Protein AF-A0A933CKF4-F1 (afdb_monomer_lite)

Radius of gyration: 19.25 Å; chains: 1; bounding box: 46×33×50 Å

pLDDT: mean 87.52, std 8.96, range [42.03, 97.38]

Foldseek 3Di:
DPCFLVCCVVVVDVDGDDDDPSVVVQVPDPVHDDPDDVQVVCCVVQVAGADDDDDADDPVVCVVPVCVLVVVVVVVVVVLVVCLVCVVVVLVVCCVVPNDDSVSVVVPDHSVNRCPPDDSDDDPRNQSNVQVVQVVCCVVVVDVDRDHVVNRDDDDD

Sequence (157 aa):
MRFSYESLLNDAVDAAEIFGLQGGLARKNPDLRLLYDTAFEWRELTGTWPMHHVLAAYRDVIEERPELPKRIIDAFQASGEYAKRNFETLMDLFLNQFGGSRKDLEARFTPEEIGRNYSWSLSPAERRTIQLVLDMSLEFGFIRRNCRIDELMFQDH

Structure (mmCIF, N/CA/C/O backbone):
data_AF-A0A933CKF4-F1
#
_entry.id   AF-A0A933CKF4-F1
#
loop_
_atom_site.group_PDB
_atom_site.id
_atom_site.type_symbol
_atom_site.label_atom_id
_atom_site.label_alt_id
_atom_site.label_comp_id
_atom_site.label_asym_id
_atom_site.label_entity_id
_atom_site.label_seq_id
_atom_site.pdbx_PDB_ins_code
_atom_site.Cartn_x
_atom_site.Cartn_y
_atom_site.Cartn_z
_atom_site.occupancy
_atom_site.B_iso_or_equiv
_atom_site.auth_seq_id
_atom_site.auth_comp_id
_atom_site.auth_asym_id
_atom_site.auth_atom_id
_atom_site.pdbx_PDB_model_num
ATOM 1 N N . MET A 1 1 ? 0.449 -14.071 -7.454 1.00 47.69 1 MET A N 1
ATOM 2 C CA . MET A 1 1 ? 0.149 -13.334 -8.699 1.00 47.69 1 MET A CA 1
ATOM 3 C C . MET A 1 1 ? 1.413 -13.250 -9.567 1.00 47.69 1 MET A C 1
ATOM 5 O O . MET A 1 1 ? 1.977 -12.181 -9.725 1.00 47.69 1 MET A O 1
ATOM 9 N N . ARG A 1 2 ? 1.922 -14.395 -10.056 1.00 53.56 2 ARG A N 1
ATOM 10 C CA . ARG A 1 2 ? 3.085 -14.458 -10.976 1.00 53.56 2 ARG A CA 1
ATOM 11 C C . ARG A 1 2 ? 2.681 -14.325 -12.452 1.00 53.56 2 ARG A C 1
ATOM 13 O O . ARG A 1 2 ? 3.507 -14.001 -13.290 1.00 53.56 2 ARG A O 1
ATOM 20 N N . PHE A 1 3 ? 1.390 -14.503 -12.727 1.00 61.53 3 PHE A N 1
ATOM 21 C CA . PHE A 1 3 ? 0.851 -14.640 -14.073 1.00 61.53 3 PHE A CA 1
ATOM 22 C C . PHE A 1 3 ? 1.007 -13.393 -14.950 1.00 61.53 3 PHE A C 1
ATOM 24 O O . PHE A 1 3 ? 1.352 -13.545 -16.107 1.00 61.53 3 PHE A O 1
ATOM 31 N N . SER A 1 4 ? 0.818 -12.168 -14.444 1.00 77.38 4 SER A N 1
ATOM 32 C CA . SER A 1 4 ? 0.761 -10.992 -15.330 1.00 77.38 4 SER A CA 1
ATOM 33 C C . SER A 1 4 ? 2.097 -10.638 -15.994 1.00 77.38 4 SER A C 1
ATOM 35 O O . SER A 1 4 ? 2.119 -10.340 -17.184 1.00 77.38 4 SER A O 1
ATOM 37 N N . TYR A 1 5 ? 3.215 -10.708 -15.263 1.00 82.50 5 TYR A N 1
ATOM 38 C CA . TYR A 1 5 ? 4.540 -10.423 -15.826 1.00 82.50 5 TYR A CA 1
ATOM 39 C C . TYR A 1 5 ? 5.009 -11.532 -16.778 1.00 82.50 5 TYR A C 1
ATOM 41 O O . TYR A 1 5 ? 5.464 -11.245 -17.878 1.00 82.50 5 TYR A O 1
ATOM 49 N N . GLU A 1 6 ? 4.840 -12.799 -16.393 1.00 84.69 6 GLU A N 1
ATOM 50 C CA . GLU A 1 6 ? 5.215 -13.941 -17.237 1.00 84.69 6 GLU A CA 1
ATOM 51 C C . GLU A 1 6 ? 4.347 -14.036 -18.500 1.00 84.69 6 GLU A C 1
ATOM 53 O O . GLU A 1 6 ? 4.862 -14.350 -19.568 1.00 84.69 6 GLU A O 1
ATOM 58 N N . SER A 1 7 ? 3.045 -13.740 -18.415 1.00 87.56 7 SER A N 1
ATOM 59 C CA . SER A 1 7 ? 2.167 -13.699 -19.591 1.00 87.56 7 SER A CA 1
ATOM 60 C C . SER A 1 7 ? 2.578 -12.613 -20.580 1.00 87.56 7 SER A C 1
ATOM 62 O O . SER A 1 7 ? 2.496 -12.848 -21.781 1.00 87.56 7 SER A O 1
ATOM 64 N N . LEU A 1 8 ? 3.045 -11.460 -20.092 1.00 90.12 8 LEU A N 1
ATOM 65 C CA . LEU A 1 8 ? 3.532 -10.385 -20.954 1.00 90.12 8 LEU A CA 1
ATOM 66 C C . LEU A 1 8 ? 4.837 -10.778 -21.666 1.00 90.12 8 LEU A C 1
ATOM 68 O O . LEU A 1 8 ? 4.982 -10.518 -22.849 1.00 90.12 8 LEU A O 1
ATOM 72 N N . LEU A 1 9 ? 5.765 -11.448 -20.972 1.00 89.06 9 LEU A N 1
ATOM 73 C CA . LEU A 1 9 ? 7.041 -11.886 -21.563 1.00 89.06 9 LEU A CA 1
ATOM 74 C C . LEU A 1 9 ? 6.912 -13.031 -22.574 1.00 89.06 9 LEU A C 1
ATOM 76 O O . LEU A 1 9 ? 7.816 -13.233 -23.376 1.00 89.06 9 LEU A O 1
ATOM 80 N N . ASN A 1 10 ? 5.828 -13.802 -22.505 1.00 90.50 10 ASN A N 1
ATOM 81 C CA . ASN A 1 10 ? 5.567 -14.917 -23.415 1.00 90.50 10 ASN A CA 1
ATOM 82 C C . ASN A 1 10 ? 4.570 -14.547 -24.525 1.00 90.50 10 ASN A C 1
ATOM 84 O O . ASN A 1 10 ? 3.966 -15.447 -25.108 1.00 90.50 10 ASN A O 1
ATOM 88 N N . ASP A 1 11 ? 4.339 -13.250 -24.758 1.00 91.06 11 ASP A N 1
ATOM 89 C CA . ASP A 1 11 ? 3.397 -12.728 -25.757 1.00 91.06 11 ASP A CA 1
ATOM 90 C C . ASP A 1 11 ? 1.968 -13.298 -25.627 1.00 91.06 11 ASP A C 1
ATOM 92 O O . ASP A 1 11 ? 1.209 -13.372 -26.593 1.00 91.06 11 ASP A O 1
ATOM 96 N N . ALA A 1 12 ? 1.570 -13.724 -24.422 1.00 94.19 12 ALA A N 1
ATOM 97 C CA . ALA A 1 12 ? 0.226 -14.245 -24.167 1.00 94.19 12 ALA A CA 1
ATOM 98 C C . ALA A 1 12 ? -0.811 -13.121 -24.001 1.00 94.19 12 ALA A C 1
ATOM 100 O O . ALA A 1 12 ? -2.013 -13.371 -24.094 1.00 94.19 12 ALA A O 1
ATOM 101 N N . VAL A 1 13 ? -0.346 -11.901 -23.715 1.00 93.81 13 VAL A N 1
ATOM 102 C CA . VAL A 1 13 ? -1.140 -10.672 -23.617 1.00 93.81 13 VAL A CA 1
ATOM 103 C C . VAL A 1 13 ? -0.336 -9.498 -24.176 1.00 93.81 13 VAL A C 1
ATOM 105 O O . VAL A 1 13 ? 0.878 -9.456 -24.008 1.00 93.81 13 VAL A O 1
ATOM 108 N N . ASP A 1 14 ? -1.013 -8.514 -24.768 1.00 93.56 14 ASP A N 1
ATOM 109 C CA . ASP A 1 14 ? -0.361 -7.315 -25.321 1.00 93.56 14 ASP A CA 1
ATOM 110 C C . ASP A 1 14 ? 0.008 -6.274 -24.247 1.00 93.56 14 ASP A C 1
ATOM 112 O O . ASP A 1 14 ? 0.878 -5.425 -24.440 1.00 93.56 14 ASP A O 1
ATOM 116 N N . ALA A 1 15 ? -0.694 -6.304 -23.112 1.00 93.44 15 ALA A N 1
ATOM 117 C CA . ALA A 1 15 ? -0.486 -5.404 -21.986 1.00 93.44 15 ALA A CA 1
ATOM 118 C C . ALA A 1 15 ? -0.957 -6.055 -20.682 1.00 93.44 15 ALA A C 1
ATOM 120 O O . ALA A 1 15 ? -1.902 -6.846 -20.666 1.00 93.44 15 ALA A O 1
ATOM 121 N N . ALA A 1 16 ? -0.318 -5.690 -19.571 1.00 92.50 16 ALA A N 1
ATOM 122 C CA . ALA A 1 16 ? -0.686 -6.176 -18.251 1.00 92.50 16 ALA A CA 1
ATOM 123 C C . ALA A 1 16 ? -0.486 -5.097 -17.183 1.00 92.50 16 ALA A C 1
ATOM 125 O O . ALA A 1 16 ? 0.485 -4.340 -17.222 1.00 92.50 16 ALA A O 1
ATOM 126 N N . GLU A 1 17 ? -1.374 -5.066 -16.189 1.00 90.69 17 GLU A N 1
ATOM 127 C CA . GLU A 1 17 ? -1.129 -4.322 -14.956 1.00 90.69 17 GLU A CA 1
ATOM 128 C C . GLU A 1 17 ? -0.163 -5.116 -14.064 1.00 90.69 17 GLU A C 1
ATOM 130 O O . GLU A 1 17 ? -0.360 -6.305 -13.784 1.00 90.69 17 GLU A O 1
ATOM 135 N N . ILE A 1 18 ? 0.913 -4.459 -13.626 1.00 88.94 18 ILE A N 1
ATOM 136 C CA . ILE A 1 18 ? 1.969 -5.087 -12.832 1.00 88.94 18 ILE A CA 1
ATOM 137 C C . ILE A 1 18 ? 2.321 -4.183 -11.653 1.00 88.94 18 ILE A C 1
ATOM 139 O O . ILE A 1 18 ? 2.772 -3.054 -11.826 1.00 88.94 18 ILE A O 1
ATOM 143 N N . PHE A 1 19 ? 2.175 -4.710 -10.440 1.00 86.06 19 PHE A N 1
ATOM 144 C CA . PHE A 1 19 ? 2.456 -3.995 -9.197 1.00 86.06 19 PHE A CA 1
ATOM 145 C C . PHE A 1 19 ? 3.433 -4.763 -8.294 1.00 86.06 19 PHE A C 1
ATOM 147 O O . PHE A 1 19 ? 3.834 -5.899 -8.568 1.00 86.06 19 PHE A O 1
ATOM 154 N N . GLY A 1 20 ? 3.870 -4.112 -7.214 1.00 80.50 20 GLY A N 1
ATOM 155 C CA . GLY A 1 20 ? 4.783 -4.687 -6.227 1.00 80.50 20 GLY A CA 1
ATOM 156 C C . GLY A 1 20 ? 6.170 -5.021 -6.789 1.00 80.50 20 GLY A C 1
ATOM 157 O O . GLY A 1 20 ? 6.732 -4.295 -7.616 1.00 80.50 20 GLY A O 1
ATOM 158 N N . LEU A 1 21 ? 6.745 -6.138 -6.327 1.00 77.00 21 LEU A N 1
ATOM 159 C CA . LEU A 1 21 ? 8.097 -6.552 -6.714 1.00 77.00 21 LEU A CA 1
ATOM 160 C C . LEU A 1 21 ? 8.221 -6.717 -8.236 1.00 77.00 21 LEU A C 1
ATOM 162 O O . LEU A 1 21 ? 9.181 -6.216 -8.820 1.00 77.00 21 LEU A O 1
ATOM 166 N N . GLN A 1 22 ? 7.228 -7.335 -8.877 1.00 80.50 22 GLN A N 1
ATOM 167 C CA . GLN A 1 22 ? 7.221 -7.565 -10.322 1.00 80.50 22 GLN A CA 1
ATOM 168 C C . GLN A 1 22 ? 7.160 -6.253 -11.115 1.00 80.50 22 GLN A C 1
ATOM 170 O O . GLN A 1 22 ? 7.867 -6.116 -12.105 1.00 80.50 22 GLN A O 1
ATOM 175 N N . GLY A 1 23 ? 6.417 -5.243 -10.641 1.00 84.50 23 GLY A N 1
ATOM 176 C CA . GLY A 1 23 ? 6.283 -3.960 -11.347 1.00 84.50 23 GLY A CA 1
ATOM 177 C C . GLY A 1 23 ? 7.623 -3.258 -11.569 1.00 84.50 23 GLY A C 1
ATOM 178 O O . GLY A 1 23 ? 7.927 -2.812 -12.669 1.00 84.50 23 GLY A O 1
ATOM 179 N N . GLY A 1 24 ? 8.487 -3.209 -10.555 1.00 79.94 24 GLY A N 1
ATOM 180 C CA . GLY A 1 24 ? 9.828 -2.636 -10.748 1.00 79.94 24 GLY A CA 1
ATOM 181 C C . GLY A 1 24 ? 10.874 -3.594 -11.326 1.00 79.94 24 GLY A C 1
ATOM 182 O O . GLY A 1 24 ? 11.940 -3.111 -11.685 1.00 79.94 24 GLY A O 1
ATOM 183 N N . LEU A 1 25 ? 10.598 -4.900 -11.463 1.00 79.62 25 LEU A N 1
ATOM 184 C CA . LEU A 1 25 ? 11.380 -5.743 -12.382 1.00 79.62 25 LEU A CA 1
ATOM 185 C C . LEU A 1 25 ? 11.020 -5.388 -13.829 1.00 79.62 25 LEU A C 1
ATOM 187 O O . LEU A 1 25 ? 11.911 -5.113 -14.626 1.00 79.62 25 LEU A O 1
ATOM 191 N N . ALA A 1 26 ? 9.723 -5.277 -14.130 1.00 85.56 26 ALA A N 1
ATOM 192 C CA . ALA A 1 26 ? 9.226 -4.885 -15.444 1.00 85.56 26 ALA A CA 1
ATOM 193 C C . ALA A 1 26 ? 9.760 -3.513 -15.890 1.00 85.56 26 ALA A C 1
ATOM 195 O O . ALA A 1 26 ? 10.187 -3.377 -17.028 1.00 85.56 26 ALA A O 1
ATOM 196 N N . ARG A 1 27 ? 9.848 -2.519 -14.990 1.00 84.69 27 ARG A N 1
ATOM 197 C CA . ARG A 1 27 ? 10.430 -1.193 -15.308 1.00 84.69 27 ARG A CA 1
ATOM 198 C C . ARG A 1 27 ? 11.902 -1.217 -15.723 1.00 84.69 27 ARG A C 1
ATOM 200 O O . ARG A 1 27 ? 12.361 -0.258 -16.332 1.00 84.69 27 ARG A O 1
ATOM 207 N N . LYS A 1 28 ? 12.653 -2.252 -15.340 1.00 84.19 28 LYS A N 1
ATOM 208 C CA . LYS A 1 28 ? 14.069 -2.408 -15.702 1.00 84.19 28 LYS A CA 1
ATOM 209 C C . LYS A 1 28 ? 14.261 -3.286 -16.942 1.00 84.19 28 LYS A C 1
ATOM 211 O O . LYS A 1 28 ? 15.388 -3.403 -17.413 1.00 84.19 28 LYS A O 1
ATOM 216 N N . ASN A 1 29 ? 13.203 -3.932 -17.429 1.00 86.88 29 ASN A N 1
ATOM 217 C CA . ASN A 1 29 ? 13.283 -4.828 -18.570 1.00 86.88 29 ASN A CA 1
ATOM 218 C C . ASN A 1 29 ? 13.292 -4.006 -19.876 1.00 86.88 29 ASN A C 1
ATOM 220 O O . ASN A 1 29 ? 12.319 -3.295 -20.125 1.00 86.88 29 ASN A O 1
ATOM 224 N N . PRO A 1 30 ? 14.356 -4.079 -20.701 1.00 90.50 30 PRO A N 1
ATOM 225 C CA . PRO A 1 30 ? 14.463 -3.294 -21.932 1.00 90.50 30 PRO A CA 1
ATOM 226 C C . PRO A 1 30 ? 13.452 -3.700 -23.013 1.00 90.50 30 PRO A C 1
ATOM 228 O O . PRO A 1 30 ? 13.168 -2.892 -23.895 1.00 90.50 30 PRO A O 1
ATOM 231 N N . ASP A 1 31 ? 12.897 -4.911 -22.932 1.00 90.62 31 ASP A N 1
ATOM 232 C CA . ASP A 1 31 ? 11.922 -5.426 -23.898 1.00 90.62 31 ASP A CA 1
ATOM 233 C C . ASP A 1 31 ? 10.495 -4.956 -23.585 1.00 90.62 31 ASP A C 1
ATOM 235 O O . ASP A 1 31 ? 9.576 -5.148 -24.379 1.00 90.62 31 ASP A O 1
ATOM 239 N N . LEU A 1 32 ? 10.291 -4.316 -22.429 1.00 91.94 32 LEU A N 1
ATOM 240 C CA . LEU A 1 32 ? 8.993 -3.820 -22.000 1.00 91.94 32 LEU A CA 1
ATOM 241 C C . LEU A 1 32 ? 8.945 -2.296 -22.017 1.00 91.94 32 LEU A C 1
ATOM 243 O O . LEU A 1 32 ? 9.876 -1.601 -21.614 1.00 91.94 32 LEU A O 1
ATOM 247 N N . ARG A 1 33 ? 7.790 -1.764 -22.420 1.00 93.44 33 ARG A N 1
ATOM 248 C CA . ARG A 1 33 ? 7.504 -0.329 -22.393 1.00 93.44 33 ARG A CA 1
ATOM 249 C C . ARG A 1 33 ? 6.440 -0.022 -21.347 1.00 93.44 33 ARG A C 1
ATOM 251 O O . ARG A 1 33 ? 5.340 -0.565 -21.404 1.00 93.44 33 ARG A O 1
ATOM 258 N N . LEU A 1 34 ? 6.735 0.907 -20.439 1.00 92.50 34 LEU A N 1
ATOM 259 C CA . LEU A 1 34 ? 5.726 1.468 -19.539 1.00 92.50 34 LEU A CA 1
ATOM 260 C C . LEU A 1 34 ? 4.703 2.271 -20.358 1.00 92.50 34 LEU A C 1
ATOM 262 O O . LEU A 1 34 ? 5.079 3.225 -21.036 1.00 92.50 34 LEU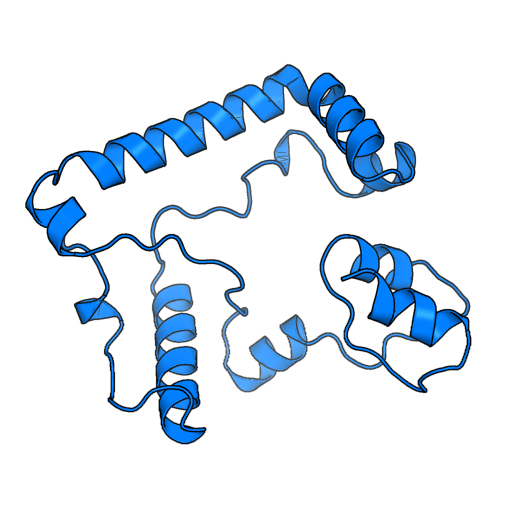 A O 1
ATOM 266 N N . LEU A 1 35 ? 3.427 1.877 -20.302 1.00 93.62 35 LEU A N 1
ATOM 267 C CA . LEU A 1 35 ? 2.341 2.594 -20.980 1.00 93.62 35 LEU A CA 1
ATOM 268 C C . LEU A 1 35 ? 1.782 3.728 -20.119 1.00 93.62 35 LEU A C 1
ATOM 270 O O . LEU A 1 35 ? 1.623 4.840 -20.606 1.00 93.62 35 LEU A O 1
ATOM 274 N N . TYR A 1 36 ? 1.505 3.435 -18.851 1.00 91.25 36 TYR A N 1
ATOM 275 C CA . TYR A 1 36 ? 0.985 4.384 -17.873 1.00 91.25 36 TYR A CA 1
ATOM 276 C C . TYR A 1 36 ? 1.418 3.970 -16.468 1.00 91.25 36 TYR A C 1
ATOM 278 O O . TYR A 1 36 ? 1.615 2.787 -16.179 1.00 91.25 36 TYR A O 1
ATOM 286 N N . ASP A 1 37 ? 1.564 4.958 -15.591 1.00 92.44 37 ASP A N 1
ATOM 287 C CA . ASP A 1 37 ? 1.799 4.749 -14.168 1.00 92.44 37 ASP A CA 1
ATOM 288 C C . ASP A 1 37 ? 0.517 5.099 -13.413 1.00 92.44 37 ASP A C 1
ATOM 290 O O . ASP A 1 37 ? 0.211 6.273 -13.199 1.00 92.44 37 ASP A O 1
ATOM 294 N N . THR A 1 38 ? -0.247 4.076 -13.023 1.00 92.25 38 THR A N 1
ATOM 295 C CA . THR A 1 38 ? -1.585 4.249 -12.435 1.00 92.25 38 THR A CA 1
ATOM 296 C C . THR A 1 38 ? -1.583 5.122 -11.183 1.00 92.25 38 THR A C 1
ATOM 298 O O . THR A 1 38 ? -2.586 5.773 -10.903 1.00 92.25 38 THR A O 1
ATOM 301 N N . ALA A 1 39 ? -0.466 5.204 -10.452 1.00 91.44 39 ALA A N 1
ATOM 302 C CA . ALA A 1 39 ? -0.358 6.086 -9.298 1.00 91.44 39 ALA A CA 1
ATOM 303 C C . ALA A 1 39 ? -0.280 7.570 -9.688 1.00 91.44 39 ALA A C 1
ATOM 305 O O . ALA A 1 39 ? -0.873 8.406 -9.003 1.00 91.44 39 ALA A O 1
ATOM 306 N N . PHE A 1 40 ? 0.427 7.904 -10.774 1.00 94.38 40 PHE A N 1
ATOM 307 C CA . PHE A 1 40 ? 0.479 9.276 -11.287 1.00 94.38 40 PHE A CA 1
ATOM 308 C C . PHE A 1 40 ? -0.843 9.669 -11.939 1.00 94.38 40 PHE A C 1
ATOM 310 O O . PHE A 1 40 ? -1.370 10.721 -11.596 1.00 94.38 40 PHE A O 1
ATOM 317 N N . GLU A 1 41 ? -1.418 8.795 -12.766 1.00 94.88 41 GLU A N 1
ATOM 318 C CA . GLU A 1 41 ? -2.731 9.020 -13.389 1.00 94.88 41 GLU A CA 1
ATOM 319 C C . GLU A 1 41 ? -3.811 9.263 -12.328 1.00 94.88 41 GLU A C 1
ATOM 321 O O . GLU A 1 41 ? -4.560 10.238 -12.383 1.00 94.88 41 GLU A O 1
ATOM 326 N N . TRP A 1 42 ? -3.845 8.423 -11.285 1.00 94.31 42 TRP A N 1
ATOM 327 C CA . TRP A 1 42 ? -4.746 8.614 -10.151 1.00 94.31 42 TRP A CA 1
ATOM 328 C C . TRP A 1 42 ? -4.550 9.991 -9.512 1.00 94.31 42 TRP A C 1
ATOM 330 O O . TRP A 1 42 ? -5.523 10.690 -9.224 1.00 94.31 42 TRP A O 1
ATOM 340 N N . ARG A 1 43 ? -3.301 10.414 -9.301 1.00 94.94 43 ARG A N 1
ATOM 341 C CA . ARG A 1 43 ? -3.008 11.711 -8.689 1.00 94.94 43 ARG A CA 1
ATOM 342 C C . ARG A 1 43 ? -3.412 12.887 -9.564 1.00 94.94 43 ARG A C 1
ATOM 344 O O . ARG A 1 43 ? -3.919 13.866 -9.021 1.00 94.94 43 ARG A O 1
ATOM 351 N N . GLU A 1 44 ? -3.197 12.813 -10.869 1.00 95.88 44 GLU A N 1
ATOM 352 C CA . GLU A 1 44 ? -3.624 13.856 -11.803 1.00 95.88 44 GLU A CA 1
ATOM 353 C C . GLU A 1 44 ? -5.150 13.989 -11.834 1.00 95.88 44 GLU A C 1
ATOM 355 O O . GLU A 1 44 ? -5.667 15.105 -11.816 1.00 95.88 44 GLU A O 1
ATOM 360 N N . LEU A 1 45 ? -5.870 12.866 -11.785 1.00 93.94 45 LEU A N 1
ATOM 361 C CA . LEU A 1 45 ? -7.333 12.847 -11.805 1.00 93.94 45 LEU A CA 1
ATOM 362 C C . LEU A 1 45 ? -7.969 13.294 -10.481 1.00 93.94 45 LEU A C 1
ATOM 364 O O . LEU A 1 45 ? -8.994 13.971 -10.481 1.00 93.94 45 LEU A O 1
ATOM 368 N N . THR A 1 46 ? -7.391 12.895 -9.347 1.00 93.06 46 THR A N 1
ATOM 369 C CA . THR A 1 46 ? -8.046 12.995 -8.025 1.00 93.06 46 THR A CA 1
ATOM 370 C C . THR A 1 46 ? -7.397 14.008 -7.082 1.00 93.06 46 THR A C 1
ATOM 372 O O . THR A 1 46 ? -7.974 14.376 -6.057 1.00 93.06 46 THR A O 1
ATOM 375 N N . GLY A 1 47 ? -6.179 14.455 -7.394 1.00 93.06 47 GLY A N 1
ATOM 376 C CA . GLY A 1 47 ? -5.376 15.326 -6.540 1.00 93.06 47 GLY A CA 1
ATOM 377 C C . GLY A 1 47 ? -4.746 14.636 -5.322 1.00 93.06 47 GLY A C 1
ATOM 378 O O . GLY A 1 47 ? -4.099 15.311 -4.517 1.00 93.06 47 GLY A O 1
ATOM 379 N N . THR A 1 48 ? -4.898 13.319 -5.154 1.00 92.12 48 THR A N 1
ATOM 380 C CA . THR A 1 48 ? -4.306 12.552 -4.045 1.00 92.12 48 THR A CA 1
ATOM 381 C C . THR A 1 48 ? -3.521 11.346 -4.550 1.00 92.12 48 THR A C 1
ATOM 383 O O . THR A 1 48 ? -3.661 10.952 -5.695 1.00 92.12 48 THR A O 1
ATOM 386 N N . TRP A 1 49 ? -2.656 10.752 -3.726 1.00 91.44 49 TRP A N 1
ATOM 387 C CA . TRP A 1 49 ? -2.030 9.469 -4.072 1.00 91.44 49 TRP A CA 1
ATOM 388 C C . TRP A 1 49 ? -2.977 8.304 -3.744 1.00 91.44 49 TRP A C 1
ATOM 390 O O . TRP A 1 49 ? -3.765 8.428 -2.795 1.00 91.44 49 TRP A O 1
ATOM 400 N N . PRO A 1 50 ? -2.911 7.182 -4.488 1.00 90.62 50 PRO A N 1
ATOM 401 C CA . PRO A 1 50 ? -3.729 6.015 -4.196 1.00 90.62 50 PRO A CA 1
ATOM 402 C C . PRO A 1 50 ? -3.322 5.381 -2.861 1.00 90.62 50 PRO A C 1
ATOM 404 O O . PRO A 1 50 ? -2.150 5.358 -2.486 1.00 90.62 50 PRO A O 1
ATOM 407 N N . MET A 1 51 ? -4.310 4.829 -2.159 1.00 88.06 51 MET A N 1
ATOM 408 C CA . MET A 1 51 ? -4.114 4.045 -0.941 1.00 88.06 51 MET A CA 1
ATOM 409 C C . MET A 1 51 ? -4.256 2.564 -1.278 1.00 88.06 51 MET A C 1
ATOM 411 O O . MET A 1 51 ? -5.321 2.127 -1.704 1.00 88.06 51 MET A O 1
ATOM 415 N N . HIS A 1 52 ? -3.193 1.785 -1.078 1.00 85.25 52 HIS A N 1
ATOM 416 C CA . HIS A 1 52 ? -3.195 0.356 -1.419 1.00 85.25 52 HIS A CA 1
ATOM 417 C C . HIS A 1 52 ? -3.588 -0.553 -0.252 1.00 85.25 52 HIS A C 1
ATOM 419 O O . HIS A 1 52 ? -4.103 -1.649 -0.469 1.00 85.25 52 HIS A O 1
ATOM 425 N N . HIS A 1 53 ? -3.340 -0.115 0.985 1.00 87.31 53 HIS A N 1
ATOM 426 C CA . HIS A 1 53 ? -3.539 -0.931 2.178 1.00 87.31 53 HIS A CA 1
ATOM 427 C C . HIS A 1 53 ? -4.117 -0.097 3.320 1.00 87.31 53 HIS A C 1
ATOM 429 O O . HIS A 1 53 ? -3.723 1.049 3.527 1.00 87.31 53 HIS A O 1
ATOM 435 N N . VAL A 1 54 ? -5.026 -0.707 4.077 1.00 88.81 54 VAL A N 1
ATOM 436 C CA . VAL A 1 54 ? -5.560 -0.186 5.338 1.00 88.81 54 VAL A CA 1
ATOM 437 C C . VAL A 1 54 ? -5.572 -1.314 6.364 1.00 88.81 54 VAL A C 1
ATOM 439 O O . VAL A 1 54 ? -5.750 -2.480 6.006 1.00 88.81 54 VAL A O 1
ATOM 442 N N . LEU A 1 55 ? -5.386 -0.973 7.637 1.00 87.31 55 LEU A N 1
ATOM 443 C CA . LEU A 1 55 ? -5.617 -1.901 8.736 1.00 87.31 55 LEU A CA 1
ATOM 444 C C . LEU A 1 55 ? -7.062 -1.734 9.207 1.00 87.31 55 LEU A C 1
ATOM 446 O O . LEU A 1 55 ? -7.482 -0.627 9.533 1.00 87.31 55 LEU A O 1
ATOM 450 N N . ALA A 1 56 ? -7.808 -2.832 9.243 1.00 89.38 56 ALA A N 1
ATOM 451 C CA . ALA A 1 56 ? -9.183 -2.856 9.714 1.00 89.38 56 ALA A CA 1
ATOM 452 C C . ALA A 1 56 ? -9.346 -3.929 10.791 1.00 89.38 56 ALA A C 1
ATOM 454 O O . ALA A 1 56 ? -8.677 -4.963 10.764 1.00 89.38 56 ALA A O 1
ATOM 455 N N . ALA A 1 57 ? -10.256 -3.680 11.724 1.00 90.06 57 ALA A N 1
ATOM 456 C CA . ALA A 1 57 ? -10.650 -4.622 12.757 1.00 90.06 57 ALA A CA 1
ATOM 457 C C . ALA A 1 57 ? -12.177 -4.675 12.836 1.00 90.06 57 ALA A C 1
ATOM 459 O O . ALA A 1 57 ? -12.862 -3.722 12.453 1.00 90.06 57 ALA A O 1
ATOM 460 N N . TYR A 1 58 ? -12.708 -5.792 13.326 1.00 91.25 58 TYR A N 1
ATOM 461 C CA . TYR A 1 58 ? -14.133 -5.885 13.611 1.00 91.25 58 TYR A CA 1
ATOM 462 C C . TYR A 1 58 ? -14.500 -4.953 14.768 1.00 91.25 58 TYR A C 1
ATOM 464 O O . TYR A 1 58 ? -13.751 -4.820 15.735 1.00 91.25 58 TYR A O 1
ATOM 472 N N . ARG A 1 59 ? -15.648 -4.284 14.640 1.00 89.62 59 ARG A N 1
ATOM 473 C CA . ARG A 1 59 ? -16.102 -3.270 15.597 1.00 89.62 59 ARG A CA 1
ATOM 474 C C . ARG A 1 59 ? -16.298 -3.850 16.998 1.00 89.62 59 ARG A C 1
ATOM 476 O O . ARG A 1 59 ? -15.800 -3.268 17.949 1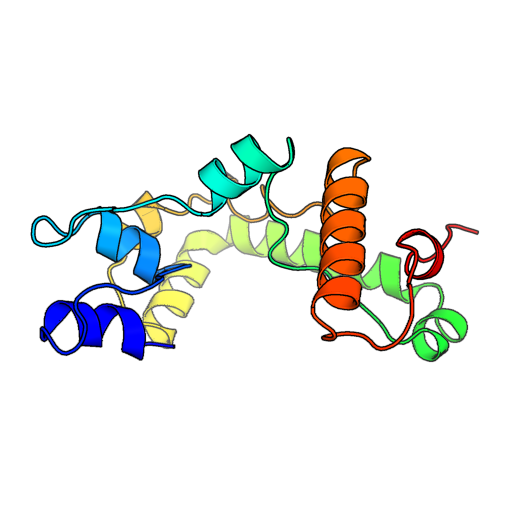.00 89.62 59 ARG A O 1
ATOM 483 N N . ASP A 1 60 ? -16.965 -4.994 17.094 1.00 93.62 60 ASP A N 1
ATOM 484 C CA . ASP A 1 60 ? -17.221 -5.718 18.345 1.00 93.62 60 ASP A CA 1
ATOM 485 C C . ASP A 1 60 ? -15.923 -6.062 19.091 1.00 93.62 60 ASP A C 1
ATOM 487 O O . ASP A 1 60 ? -15.812 -5.815 20.287 1.00 93.62 60 ASP A O 1
ATOM 491 N N . VAL A 1 61 ? -14.893 -6.523 18.378 1.00 93.44 61 VAL A N 1
ATOM 492 C CA . VAL A 1 61 ? -13.577 -6.816 18.965 1.00 93.44 61 VAL A CA 1
ATOM 493 C C . VAL A 1 61 ? -12.942 -5.564 19.567 1.00 93.44 61 VAL A C 1
ATOM 495 O O . VAL A 1 61 ? -12.350 -5.636 20.642 1.00 93.44 61 VAL A O 1
ATOM 498 N N . ILE A 1 62 ? -13.036 -4.421 18.885 1.00 91.25 62 ILE A N 1
ATOM 499 C CA . ILE A 1 62 ? -12.461 -3.170 19.390 1.00 91.25 62 ILE A CA 1
ATOM 500 C C . ILE A 1 62 ? -13.296 -2.595 20.541 1.00 91.25 62 ILE A C 1
ATOM 502 O O . ILE A 1 62 ? -12.726 -2.060 21.485 1.00 91.25 62 ILE A O 1
ATOM 506 N N . GLU A 1 63 ? -14.620 -2.744 20.510 1.00 90.88 63 GLU A N 1
ATOM 507 C CA . GLU A 1 63 ? -15.503 -2.345 21.613 1.00 90.88 63 GLU A CA 1
ATOM 508 C C . GLU A 1 63 ? -15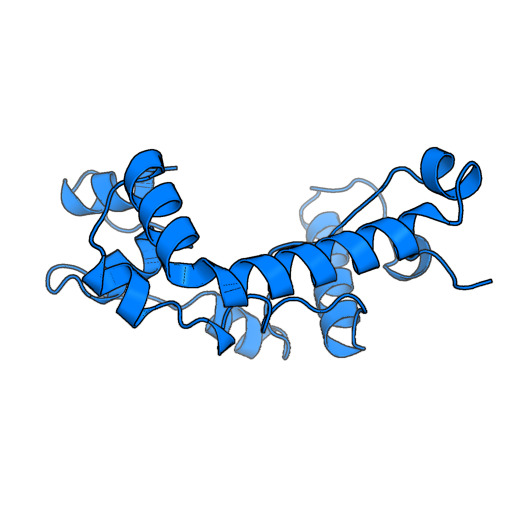.249 -3.182 22.880 1.00 90.88 63 GLU A C 1
ATOM 510 O O . GLU A 1 63 ? -15.207 -2.635 23.981 1.00 90.88 63 GLU A O 1
ATOM 515 N N . GLU A 1 64 ? -15.005 -4.489 22.742 1.00 95.31 64 GLU A N 1
ATOM 516 C CA . GLU A 1 64 ? -14.646 -5.377 23.859 1.00 95.31 64 GLU A CA 1
ATOM 517 C C . GLU A 1 64 ? -13.210 -5.171 24.368 1.00 95.31 64 GLU A C 1
ATOM 519 O O . GLU A 1 64 ? -12.898 -5.483 25.523 1.00 95.31 64 GLU A O 1
ATOM 524 N N . ARG A 1 65 ? -12.312 -4.698 23.498 1.00 93.75 65 ARG A N 1
ATOM 525 C CA . ARG A 1 65 ? -10.873 -4.563 23.758 1.00 93.75 65 ARG A CA 1
ATOM 526 C C . ARG A 1 65 ? -10.325 -3.240 23.197 1.00 93.75 65 ARG A C 1
ATOM 528 O O . ARG A 1 65 ? -9.526 -3.251 22.247 1.00 93.75 65 ARG A O 1
ATOM 535 N N . PRO A 1 66 ? -10.715 -2.090 23.774 1.00 90.75 66 PRO A N 1
ATOM 536 C CA . PRO A 1 66 ? -10.357 -0.771 23.248 1.00 90.75 66 PRO A CA 1
ATOM 537 C C . PRO A 1 66 ? -8.848 -0.486 23.286 1.00 90.75 66 PRO A C 1
ATOM 539 O O . PRO A 1 66 ? -8.370 0.425 22.615 1.00 90.75 66 PRO A O 1
ATOM 542 N N . GLU A 1 67 ? -8.061 -1.271 24.025 1.00 92.50 67 GLU A N 1
ATOM 543 C CA . GLU A 1 67 ? -6.604 -1.156 24.065 1.00 92.50 67 GLU A CA 1
ATOM 544 C C . GLU A 1 67 ? -5.892 -1.783 22.851 1.00 92.50 67 GLU A C 1
ATOM 546 O O . GLU A 1 67 ? -4.703 -1.522 22.629 1.00 92.50 67 GLU A O 1
ATOM 551 N N . LEU A 1 68 ? -6.574 -2.633 22.070 1.00 91.38 68 LEU A N 1
ATOM 552 C CA . LEU A 1 68 ? -5.953 -3.376 20.968 1.00 91.38 68 LEU A CA 1
ATOM 553 C C . LEU A 1 68 ? -5.376 -2.498 19.855 1.00 91.38 68 LEU A C 1
ATOM 555 O O . LEU A 1 68 ? -4.248 -2.794 19.455 1.00 91.38 68 LEU A O 1
ATOM 559 N N . PRO A 1 69 ? -6.051 -1.440 19.355 1.00 88.56 69 PRO A N 1
ATOM 560 C CA . PRO A 1 69 ? -5.505 -0.621 18.274 1.00 88.56 69 PRO A CA 1
ATOM 561 C C . PRO A 1 69 ? -4.118 -0.083 18.620 1.00 88.56 69 PRO A C 1
ATOM 563 O O . PRO A 1 69 ? -3.167 -0.276 17.862 1.00 88.56 69 PRO A O 1
ATOM 566 N N . LYS A 1 70 ? -3.971 0.491 19.822 1.00 88.94 70 LYS A N 1
ATOM 567 C CA . LYS A 1 70 ? -2.686 0.995 20.303 1.00 88.94 70 LYS A CA 1
ATOM 568 C C . LYS A 1 70 ? -1.642 -0.117 20.411 1.00 88.94 70 LYS A C 1
ATOM 570 O O . LYS A 1 70 ? -0.537 0.045 19.905 1.00 88.94 70 LYS A O 1
ATOM 575 N N . ARG A 1 71 ? -1.981 -1.255 21.026 1.00 93.38 71 ARG A N 1
ATOM 576 C CA . ARG A 1 71 ? -1.039 -2.381 21.179 1.00 93.38 71 ARG A CA 1
ATOM 577 C C . ARG A 1 71 ? -0.564 -2.937 19.837 1.00 93.38 71 ARG A C 1
ATOM 579 O O . ARG A 1 71 ? 0.595 -3.319 19.718 1.00 93.38 71 ARG A O 1
ATOM 586 N N . ILE A 1 72 ? -1.447 -2.988 18.843 1.00 91.75 72 ILE A N 1
ATOM 587 C CA . ILE A 1 72 ? -1.127 -3.454 17.491 1.00 91.75 72 ILE A CA 1
ATOM 588 C C . ILE A 1 72 ? -0.212 -2.452 16.782 1.00 91.75 72 ILE A C 1
ATOM 590 O O . ILE A 1 72 ? 0.796 -2.860 16.208 1.00 91.75 72 ILE A O 1
ATOM 594 N N . ILE A 1 73 ? -0.512 -1.151 16.863 1.00 89.62 73 ILE A N 1
ATOM 595 C CA . ILE A 1 73 ? 0.345 -0.095 16.302 1.00 89.62 73 ILE A CA 1
ATOM 596 C C . ILE A 1 73 ? 1.740 -0.142 16.938 1.00 89.62 73 ILE A C 1
ATOM 598 O O . ILE A 1 73 ? 2.737 -0.180 16.216 1.00 89.62 73 ILE A O 1
ATOM 602 N N . ASP A 1 74 ? 1.819 -0.220 18.269 1.00 91.69 74 ASP A N 1
ATOM 603 C CA . ASP A 1 74 ? 3.087 -0.310 19.000 1.00 91.69 74 ASP A CA 1
ATOM 604 C C . ASP A 1 74 ? 3.880 -1.568 18.574 1.00 91.69 74 ASP A C 1
ATOM 606 O O . ASP A 1 74 ? 5.095 -1.511 18.368 1.00 91.69 74 ASP A O 1
ATOM 610 N N . ALA A 1 75 ? 3.199 -2.703 18.367 1.00 93.69 75 ALA A N 1
ATOM 611 C CA . ALA A 1 75 ? 3.822 -3.936 17.890 1.00 93.69 75 ALA A CA 1
ATOM 612 C C . ALA A 1 75 ? 4.347 -3.821 16.448 1.00 93.69 75 ALA A C 1
ATOM 614 O O . ALA A 1 75 ? 5.454 -4.286 16.166 1.00 93.69 75 ALA A O 1
ATOM 615 N N . PHE A 1 76 ? 3.607 -3.180 15.538 1.00 90.94 76 PHE A N 1
ATOM 616 C CA . PHE A 1 76 ? 4.082 -2.947 14.173 1.00 90.94 76 PHE A CA 1
ATOM 617 C C . PHE A 1 76 ? 5.283 -2.003 14.134 1.00 90.94 76 PHE A C 1
ATOM 619 O O . PHE A 1 76 ? 6.238 -2.262 13.401 1.00 90.94 76 PHE A O 1
ATOM 626 N N . GLN A 1 77 ? 5.280 -0.949 14.950 1.00 89.94 77 GLN A N 1
ATOM 627 C CA . GLN A 1 77 ? 6.423 -0.046 15.078 1.00 89.94 77 GLN A CA 1
ATOM 628 C C . GLN A 1 77 ? 7.654 -0.788 15.611 1.00 89.94 77 GLN A C 1
ATOM 630 O O . GLN A 1 77 ? 8.730 -0.707 15.018 1.00 89.94 77 GLN A O 1
ATOM 635 N N . ALA A 1 78 ? 7.491 -1.584 16.672 1.00 92.25 78 ALA A N 1
ATOM 636 C CA . ALA A 1 78 ? 8.568 -2.406 17.217 1.00 92.25 78 ALA A CA 1
ATOM 637 C C . ALA A 1 78 ? 9.095 -3.430 16.196 1.00 92.25 78 ALA A C 1
ATOM 639 O O . ALA A 1 78 ? 10.306 -3.647 16.109 1.00 92.25 78 ALA A O 1
ATOM 640 N N . SER A 1 79 ? 8.204 -4.029 15.399 1.00 91.50 79 SER A N 1
ATOM 641 C CA . SER A 1 79 ? 8.567 -4.936 14.308 1.00 91.50 79 SER A CA 1
ATOM 642 C C . SER A 1 79 ? 9.369 -4.221 13.218 1.00 91.50 79 SER A C 1
ATOM 644 O O . SER A 1 79 ? 10.396 -4.742 12.789 1.00 91.50 79 SER A O 1
ATOM 646 N N . GLY A 1 80 ? 8.976 -3.002 12.836 1.00 90.25 80 GLY A N 1
ATOM 647 C CA . GLY A 1 80 ? 9.730 -2.163 11.904 1.00 90.25 80 GLY A CA 1
ATOM 648 C C . GLY A 1 80 ? 11.140 -1.852 12.410 1.00 90.25 80 GLY A C 1
ATOM 649 O O . GLY A 1 80 ? 12.112 -2.062 11.694 1.00 90.25 80 GLY A O 1
ATOM 650 N N . GLU A 1 81 ? 11.287 -1.439 13.668 1.00 90.56 81 GLU A N 1
ATOM 651 C CA . GLU A 1 81 ? 12.606 -1.165 14.259 1.00 90.56 81 GLU A CA 1
ATOM 652 C C . GLU A 1 81 ? 13.465 -2.427 14.417 1.00 90.56 81 GLU A C 1
ATOM 654 O O . GLU A 1 81 ? 14.685 -2.399 14.230 1.00 90.56 81 GLU A O 1
ATOM 659 N N . TYR A 1 82 ? 12.849 -3.567 14.737 1.00 92.19 82 TYR A N 1
ATOM 660 C CA . TYR A 1 82 ? 13.536 -4.854 14.688 1.00 92.19 82 TYR A CA 1
ATOM 661 C C . TYR A 1 82 ? 14.025 -5.158 13.269 1.00 92.19 82 TYR A C 1
ATOM 663 O O . TYR A 1 82 ? 15.181 -5.540 13.098 1.00 92.19 82 TYR A O 1
ATOM 671 N N . ALA A 1 83 ? 13.182 -4.937 12.263 1.00 90.69 83 ALA A N 1
ATOM 672 C CA . ALA A 1 83 ? 13.508 -5.189 10.871 1.00 90.69 83 ALA A CA 1
ATOM 673 C C . ALA A 1 83 ? 14.682 -4.339 10.375 1.00 90.69 83 ALA A C 1
ATOM 675 O O . ALA A 1 83 ? 15.588 -4.866 9.739 1.00 90.69 83 ALA A O 1
ATOM 676 N N . LYS A 1 84 ? 14.730 -3.057 10.748 1.00 90.81 84 LYS A N 1
ATOM 677 C CA . LYS A 1 84 ? 15.857 -2.165 10.438 1.00 90.81 84 LYS A CA 1
ATOM 678 C C . LYS A 1 84 ? 17.178 -2.669 11.013 1.00 90.81 84 LYS A C 1
ATOM 680 O O . LYS A 1 84 ? 18.180 -2.726 10.310 1.00 90.81 84 LYS A O 1
ATOM 685 N N . ARG A 1 85 ? 17.178 -3.072 12.289 1.00 93.31 85 ARG A N 1
ATOM 686 C CA . ARG A 1 85 ? 18.382 -3.581 12.975 1.00 93.31 85 ARG A CA 1
ATOM 687 C C . ARG A 1 85 ? 18.855 -4.937 12.456 1.00 93.31 85 ARG A C 1
ATOM 689 O O . ARG A 1 85 ? 20.029 -5.254 12.596 1.00 93.31 85 ARG A O 1
ATOM 696 N N . ASN A 1 86 ? 17.950 -5.726 11.882 1.00 94.25 86 ASN A N 1
ATOM 697 C CA . ASN A 1 86 ? 18.213 -7.079 11.387 1.00 94.25 86 ASN A CA 1
ATOM 698 C C . ASN A 1 86 ? 17.995 -7.171 9.868 1.00 94.25 86 ASN A C 1
ATOM 700 O O . ASN A 1 86 ? 17.558 -8.206 9.363 1.00 94.25 86 ASN A O 1
ATOM 704 N N . PHE A 1 87 ? 18.269 -6.076 9.151 1.00 91.19 87 PHE A N 1
ATOM 705 C CA . PHE A 1 87 ? 17.958 -5.930 7.729 1.00 91.19 87 PHE A CA 1
ATOM 706 C C . PHE A 1 87 ? 18.521 -7.077 6.885 1.00 91.19 87 PHE A C 1
ATOM 708 O O . PHE A 1 87 ? 17.794 -7.686 6.106 1.00 91.19 87 PHE A O 1
ATOM 715 N N . GLU A 1 88 ? 19.784 -7.436 7.115 1.00 91.56 88 GLU A N 1
ATOM 716 C CA . GLU A 1 88 ? 20.463 -8.509 6.385 1.00 91.56 88 GLU A CA 1
ATOM 717 C C . GLU A 1 88 ? 19.768 -9.862 6.535 1.00 91.56 88 GLU A C 1
ATOM 719 O O . GLU A 1 88 ? 19.490 -10.542 5.548 1.00 91.56 88 GLU A O 1
ATOM 724 N N . THR A 1 89 ? 19.409 -10.225 7.768 1.00 92.62 89 THR A N 1
ATOM 725 C CA . THR A 1 89 ? 18.683 -11.466 8.048 1.00 92.62 89 THR A CA 1
ATOM 726 C C . THR A 1 89 ? 17.315 -11.472 7.371 1.00 92.62 89 THR A C 1
ATOM 728 O O . THR A 1 89 ? 16.885 -12.503 6.859 1.00 92.62 89 THR A O 1
ATOM 731 N N . LEU A 1 90 ? 16.627 -10.329 7.331 1.00 90.38 90 LEU A N 1
ATOM 732 C CA . LEU A 1 90 ? 15.352 -10.220 6.626 1.00 90.38 90 LEU A CA 1
ATOM 733 C C . LEU A 1 90 ? 15.498 -10.322 5.111 1.00 90.38 90 LEU A C 1
ATOM 735 O O . LEU A 1 90 ? 14.641 -10.935 4.478 1.00 90.38 90 LEU A O 1
ATOM 739 N N . MET A 1 91 ? 16.561 -9.766 4.529 1.00 89.50 91 MET A N 1
ATOM 740 C CA . MET A 1 91 ? 16.855 -9.927 3.105 1.00 89.50 91 MET A CA 1
ATOM 741 C C . MET A 1 91 ? 17.093 -11.394 2.753 1.00 89.50 91 MET A C 1
ATOM 743 O O . MET A 1 91 ? 16.506 -11.884 1.789 1.00 89.50 91 MET A O 1
ATOM 747 N N . ASP A 1 92 ? 17.856 -12.123 3.566 1.00 92.12 92 ASP A N 1
ATOM 748 C CA . ASP A 1 92 ? 18.079 -13.556 3.350 1.00 92.12 92 ASP A CA 1
ATOM 749 C C . ASP A 1 92 ? 16.784 -14.365 3.477 1.00 92.12 92 ASP A C 1
ATOM 751 O O . ASP A 1 92 ? 16.491 -15.212 2.633 1.00 92.12 92 ASP A O 1
ATOM 755 N N . LEU A 1 93 ? 15.963 -14.079 4.495 1.00 90.75 93 LEU A N 1
ATOM 756 C CA . LEU A 1 93 ? 14.653 -14.716 4.654 1.00 90.75 93 LEU A CA 1
ATOM 757 C C . LEU A 1 93 ? 13.736 -14.430 3.459 1.00 90.75 93 LEU A C 1
ATOM 759 O O . LEU A 1 93 ? 13.104 -15.350 2.937 1.00 90.75 93 LEU A O 1
ATOM 763 N N . PHE A 1 94 ? 13.695 -13.181 2.994 1.00 87.75 94 PHE A N 1
ATOM 764 C CA . PHE A 1 94 ? 12.904 -12.788 1.834 1.00 87.75 94 PHE A CA 1
ATOM 765 C C . PHE A 1 94 ? 13.364 -13.528 0.574 1.00 87.75 94 PHE A C 1
ATOM 767 O O . PHE A 1 94 ? 12.537 -14.090 -0.142 1.00 87.75 94 PHE A O 1
ATOM 774 N N . LEU A 1 95 ? 14.673 -13.569 0.313 1.00 87.12 95 LEU A N 1
ATOM 775 C CA . LEU A 1 95 ? 15.246 -14.261 -0.843 1.00 87.12 95 LEU A CA 1
ATOM 776 C C . LEU A 1 95 ? 14.984 -15.765 -0.796 1.00 87.12 95 LEU A C 1
ATOM 778 O O . LEU A 1 95 ? 14.629 -16.351 -1.815 1.00 87.12 95 LEU A O 1
ATOM 782 N N . ASN A 1 96 ? 15.088 -16.386 0.378 1.00 89.75 96 ASN A N 1
ATOM 783 C CA . ASN A 1 96 ? 14.788 -17.806 0.543 1.00 89.75 96 ASN A CA 1
ATOM 784 C C . ASN A 1 96 ? 13.308 -18.118 0.285 1.00 89.75 96 ASN A C 1
ATOM 786 O O . ASN A 1 96 ? 12.987 -19.158 -0.286 1.00 89.75 96 ASN A O 1
ATOM 790 N N . GLN A 1 97 ? 12.401 -17.227 0.691 1.00 87.56 97 GLN A N 1
ATOM 791 C CA . GLN A 1 97 ? 10.963 -17.450 0.553 1.00 87.56 97 GLN A CA 1
ATOM 792 C C . GLN A 1 97 ? 10.431 -17.107 -0.845 1.00 87.56 97 GLN A C 1
ATOM 794 O O . GLN A 1 97 ? 9.592 -17.828 -1.388 1.00 87.56 97 GLN A O 1
ATOM 799 N N . PHE A 1 98 ? 10.879 -15.993 -1.422 1.00 80.62 98 PHE A N 1
ATOM 800 C CA . PHE A 1 98 ? 10.306 -15.432 -2.647 1.00 80.62 98 PHE A CA 1
ATOM 801 C C . PHE A 1 98 ? 11.230 -15.542 -3.860 1.00 80.62 98 PHE A C 1
ATOM 803 O O . PHE A 1 98 ? 10.767 -15.355 -4.990 1.00 80.62 98 PHE A O 1
ATOM 810 N N . GLY A 1 99 ? 12.499 -15.896 -3.648 1.00 78.69 99 GLY A N 1
ATOM 811 C CA . GLY A 1 99 ? 13.534 -15.865 -4.671 1.00 78.69 99 GLY A CA 1
ATOM 812 C C . GLY A 1 99 ? 13.917 -14.439 -5.064 1.00 78.69 99 GLY A C 1
ATOM 813 O O . GLY A 1 99 ? 13.515 -13.454 -4.443 1.00 78.69 99 GLY A O 1
ATOM 814 N N . GLY A 1 100 ? 14.685 -14.331 -6.146 1.00 76.81 100 GLY A N 1
ATOM 815 C CA . GLY A 1 100 ? 15.115 -13.058 -6.715 1.00 76.81 100 GLY A CA 1
ATOM 816 C C . GLY A 1 100 ? 16.595 -12.767 -6.493 1.00 76.81 100 GLY A C 1
ATOM 817 O O . GLY A 1 100 ? 17.388 -13.643 -6.158 1.00 76.81 100 GLY A O 1
ATOM 818 N N . SER A 1 101 ? 16.963 -11.516 -6.744 1.00 82.94 101 SER A N 1
ATOM 819 C CA . SER A 1 101 ? 18.340 -11.031 -6.714 1.00 82.94 101 SER A CA 1
ATOM 820 C C . SER A 1 101 ? 18.532 -10.131 -5.502 1.00 82.94 101 SER A C 1
ATOM 822 O O . SER A 1 101 ? 17.826 -9.133 -5.347 1.00 82.94 101 SER A O 1
ATOM 824 N N . ARG A 1 102 ? 19.515 -10.465 -4.658 1.00 85.25 102 ARG A N 1
ATOM 825 C CA . ARG A 1 102 ?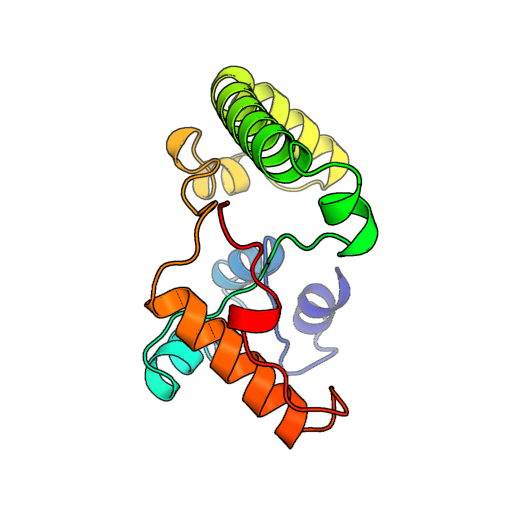 19.895 -9.650 -3.495 1.00 85.25 102 ARG A CA 1
ATOM 826 C C . ARG A 1 102 ? 20.216 -8.212 -3.897 1.00 85.25 102 ARG A C 1
ATOM 828 O O . ARG A 1 102 ? 19.677 -7.280 -3.317 1.00 85.25 102 ARG A O 1
ATOM 835 N N . LYS A 1 103 ? 20.979 -8.049 -4.979 1.00 84.00 103 LYS A N 1
ATOM 836 C CA . LYS A 1 103 ? 21.320 -6.744 -5.554 1.00 84.00 103 LYS A CA 1
ATOM 837 C C . LYS A 1 103 ? 20.080 -5.932 -5.944 1.00 84.00 103 LYS A C 1
ATOM 839 O O . LYS A 1 103 ? 20.066 -4.716 -5.786 1.00 84.00 103 LYS A O 1
ATOM 844 N N . ASP A 1 104 ? 19.038 -6.578 -6.470 1.00 78.00 104 ASP A N 1
ATOM 845 C CA . ASP A 1 104 ? 17.801 -5.882 -6.837 1.00 78.00 104 ASP A CA 1
ATOM 846 C C . ASP A 1 104 ? 16.954 -5.487 -5.631 1.00 78.00 104 ASP A C 1
ATOM 848 O O . ASP A 1 104 ? 16.265 -4.469 -5.700 1.00 78.00 104 ASP A O 1
ATOM 852 N N . LEU A 1 105 ? 16.997 -6.271 -4.551 1.00 80.12 105 LEU A N 1
ATOM 853 C CA . LEU A 1 105 ? 16.358 -5.914 -3.286 1.00 80.12 105 LEU A CA 1
ATOM 854 C C . LEU A 1 105 ? 17.090 -4.761 -2.601 1.00 80.12 105 LEU A C 1
ATOM 856 O O . LEU A 1 105 ? 16.440 -3.795 -2.228 1.00 80.12 105 LEU A O 1
ATOM 860 N N . GLU A 1 106 ? 18.419 -4.806 -2.522 1.00 84.44 106 GLU A N 1
ATOM 861 C CA . GLU A 1 106 ? 19.246 -3.733 -1.944 1.00 84.44 106 GLU A CA 1
ATOM 862 C C . GLU A 1 106 ? 19.121 -2.417 -2.726 1.00 84.44 106 GLU A C 1
ATOM 864 O O . GLU A 1 106 ? 19.167 -1.336 -2.151 1.00 84.44 106 GLU A O 1
ATOM 869 N N . ALA A 1 107 ? 18.898 -2.485 -4.042 1.00 79.50 107 ALA A N 1
ATOM 870 C CA . ALA A 1 107 ? 18.621 -1.302 -4.859 1.00 79.50 107 ALA A CA 1
ATOM 871 C C . ALA A 1 107 ? 17.214 -0.707 -4.642 1.00 79.50 107 ALA A C 1
ATOM 873 O O . ALA A 1 107 ? 16.909 0.342 -5.210 1.00 79.50 107 ALA A O 1
ATOM 874 N N . ARG A 1 108 ? 16.329 -1.403 -3.919 1.00 74.06 108 ARG A N 1
ATOM 875 C CA . ARG A 1 108 ? 14.911 -1.042 -3.733 1.00 74.06 108 ARG A CA 1
ATOM 876 C C . ARG A 1 108 ? 14.519 -0.792 -2.287 1.00 74.06 108 ARG A C 1
ATOM 878 O O . ARG A 1 108 ? 13.479 -0.182 -2.065 1.00 74.06 108 ARG A O 1
ATOM 885 N N . PHE A 1 109 ? 15.275 -1.359 -1.361 1.00 81.19 109 PHE A N 1
ATOM 886 C CA . PHE A 1 109 ? 15.019 -1.300 0.058 1.00 81.19 109 PHE A CA 1
ATOM 887 C C . PHE A 1 109 ? 16.335 -1.008 0.758 1.00 81.19 109 PHE A C 1
ATOM 889 O O . PHE A 1 109 ? 17.279 -1.792 0.675 1.00 81.19 109 PHE A O 1
ATOM 896 N N . THR A 1 110 ? 16.370 0.091 1.493 1.00 83.56 110 THR A N 1
ATOM 897 C CA . THR A 1 110 ? 17.359 0.327 2.542 1.00 83.56 110 THR A CA 1
ATOM 898 C C . THR A 1 110 ? 16.716 0.128 3.916 1.00 83.56 110 THR A C 1
ATOM 900 O O . THR A 1 110 ? 15.483 0.164 4.041 1.00 83.56 110 THR A O 1
ATOM 903 N N . PRO A 1 111 ? 17.513 -0.059 4.983 1.00 82.62 111 PRO A N 1
ATOM 904 C CA . PRO A 1 111 ? 16.984 -0.076 6.343 1.00 82.62 111 PRO A CA 1
ATOM 905 C C . PRO A 1 111 ? 16.095 1.146 6.636 1.00 82.62 111 PRO A C 1
ATOM 907 O O . PRO A 1 111 ? 15.014 1.016 7.199 1.00 82.62 111 PRO A O 1
ATOM 910 N N . GLU A 1 112 ? 16.478 2.337 6.187 1.00 83.56 112 GLU A N 1
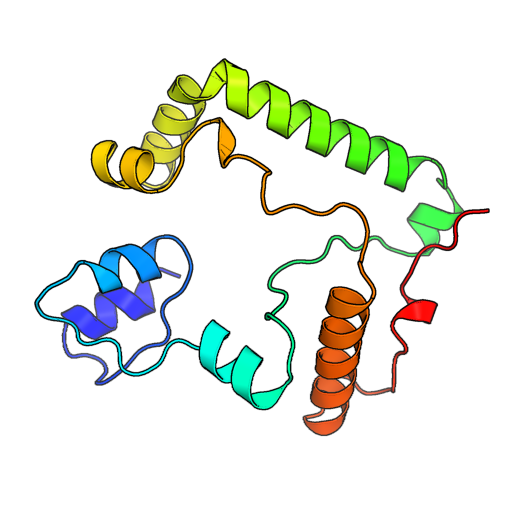ATOM 911 C CA . GLU A 1 112 ? 15.732 3.584 6.404 1.00 83.56 112 GLU A CA 1
ATOM 912 C C . GLU A 1 112 ? 14.393 3.629 5.654 1.00 83.56 112 GLU A C 1
ATOM 914 O O . GLU A 1 112 ? 13.482 4.357 6.054 1.00 83.56 112 GLU A O 1
ATOM 919 N N . GLU A 1 113 ? 14.251 2.858 4.577 1.00 81.94 113 GLU A N 1
ATOM 920 C CA . GLU A 1 113 ? 13.007 2.744 3.815 1.00 81.94 113 GLU A CA 1
ATOM 921 C C . GLU A 1 113 ? 12.010 1.782 4.469 1.00 81.94 113 GLU A C 1
ATOM 923 O O . GLU A 1 113 ? 10.799 1.903 4.242 1.00 81.94 113 GLU A O 1
ATOM 928 N N . ILE A 1 114 ? 12.473 0.876 5.342 1.00 80.38 114 ILE A N 1
ATOM 929 C CA . ILE A 1 114 ? 11.582 -0.004 6.100 1.00 80.38 114 ILE A CA 1
ATOM 930 C C . ILE A 1 114 ? 10.661 0.832 6.983 1.00 80.38 114 ILE A C 1
ATOM 932 O O . ILE A 1 114 ? 11.072 1.552 7.891 1.00 80.38 114 ILE A O 1
ATOM 936 N N . GLY A 1 115 ? 9.366 0.693 6.724 1.00 72.56 115 GLY A N 1
ATOM 937 C CA . GLY A 1 115 ? 8.318 1.356 7.482 1.00 72.56 115 GLY A CA 1
ATOM 938 C C . GLY A 1 115 ? 8.155 2.848 7.210 1.00 72.56 115 GLY A C 1
ATOM 939 O O . GLY A 1 115 ? 7.244 3.449 7.769 1.00 72.56 115 G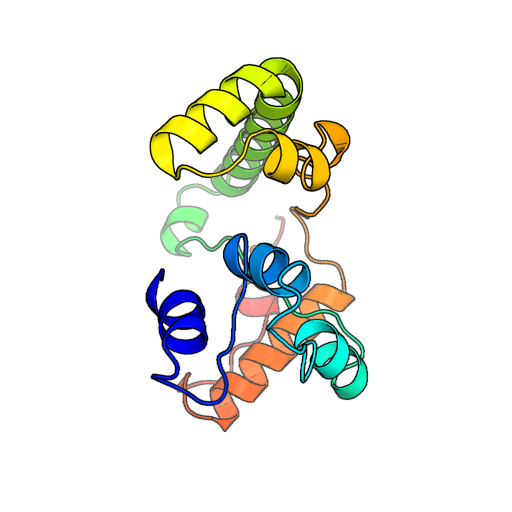LY A O 1
ATOM 940 N N . ARG A 1 116 ? 8.959 3.440 6.316 1.00 74.38 116 ARG A N 1
ATOM 941 C CA . ARG A 1 116 ? 8.865 4.863 5.952 1.00 74.38 116 ARG A CA 1
ATOM 942 C C . ARG A 1 116 ? 7.508 5.238 5.351 1.00 74.38 116 ARG A C 1
ATOM 944 O O . ARG A 1 116 ? 7.038 6.351 5.554 1.00 74.38 116 ARG A O 1
ATOM 951 N N . ASN A 1 117 ? 6.894 4.308 4.625 1.00 69.06 117 ASN A N 1
ATOM 952 C CA . ASN A 1 117 ? 5.619 4.521 3.940 1.00 69.06 117 ASN A CA 1
ATOM 953 C C . ASN A 1 117 ? 4.406 4.033 4.752 1.00 69.06 117 ASN A C 1
ATOM 955 O O . ASN A 1 117 ? 3.301 3.999 4.218 1.00 69.06 117 ASN A O 1
ATOM 959 N N . TYR A 1 118 ? 4.589 3.633 6.016 1.00 74.50 118 TYR A N 1
ATOM 960 C CA . TYR A 1 118 ? 3.472 3.299 6.896 1.00 74.50 118 TYR A CA 1
ATOM 961 C C . TYR A 1 118 ? 3.132 4.504 7.767 1.00 74.50 118 TYR A C 1
ATOM 963 O O . TYR A 1 118 ? 3.928 4.919 8.608 1.00 74.50 118 TYR A O 1
ATOM 971 N N . SER A 1 119 ? 1.928 5.039 7.584 1.00 77.94 119 SER A N 1
ATOM 972 C CA . SER A 1 119 ? 1.317 5.953 8.543 1.00 77.94 119 SER A CA 1
ATOM 973 C C . SER A 1 119 ? 0.298 5.190 9.381 1.00 77.94 119 SER A C 1
ATOM 975 O O . SER A 1 119 ? -0.542 4.467 8.847 1.00 77.94 119 SER A O 1
ATOM 977 N N . TRP A 1 120 ? 0.368 5.352 10.702 1.00 81.06 120 TRP A N 1
ATOM 978 C CA . TRP A 1 120 ? -0.593 4.756 11.643 1.00 81.06 120 TRP A CA 1
ATOM 979 C C . TRP A 1 120 ? -1.762 5.692 11.960 1.00 81.06 120 TRP A C 1
ATOM 981 O O . TRP A 1 120 ? -2.647 5.348 12.737 1.00 81.06 120 TRP A O 1
ATOM 991 N N . SER A 1 121 ? -1.769 6.873 11.346 1.00 82.38 121 SER A N 1
ATOM 992 C CA . SER A 1 121 ? -2.873 7.821 11.362 1.00 82.38 121 SER A CA 1
ATOM 993 C C . SER A 1 121 ? -3.176 8.280 9.939 1.00 82.38 121 SER A C 1
ATOM 995 O O . SER A 1 121 ? -2.287 8.374 9.095 1.00 82.38 121 SER A O 1
ATOM 997 N N . LEU A 1 122 ? -4.448 8.560 9.659 1.00 86.56 122 LEU A N 1
ATOM 998 C CA . LEU A 1 122 ? -4.854 9.072 8.354 1.00 86.56 122 LEU A CA 1
ATOM 999 C C . LEU A 1 122 ? -4.827 10.598 8.359 1.00 86.56 122 LEU A C 1
ATOM 1001 O O . LEU A 1 122 ? -5.632 11.245 9.041 1.00 86.56 122 LEU A O 1
ATOM 1005 N N . SER A 1 123 ? -3.942 11.166 7.550 1.00 88.56 123 SER A N 1
ATOM 1006 C CA . SER A 1 123 ? -3.937 12.579 7.193 1.00 88.56 123 SER A CA 1
ATOM 1007 C C . SER A 1 123 ? -5.235 12.978 6.473 1.00 88.56 123 SER A C 1
ATOM 1009 O O . SER A 1 123 ? -5.930 12.133 5.897 1.00 88.56 123 SER A O 1
ATOM 1011 N N . PRO A 1 124 ? -5.562 14.282 6.408 1.00 89.88 124 PRO A N 1
ATOM 1012 C CA . PRO A 1 124 ? -6.723 14.747 5.653 1.00 89.88 124 PRO A CA 1
ATOM 1013 C C . PRO A 1 124 ? -6.709 14.330 4.175 1.00 89.88 124 PRO A C 1
ATOM 1015 O O . PRO A 1 124 ? -7.769 14.125 3.591 1.00 89.88 124 PRO A O 1
ATOM 1018 N N . ALA A 1 125 ? -5.528 14.203 3.559 1.00 89.56 125 ALA A N 1
ATOM 1019 C CA . ALA A 1 125 ? -5.407 13.758 2.173 1.00 89.56 125 ALA A CA 1
ATOM 1020 C C . ALA A 1 125 ? -5.748 12.270 2.021 1.00 89.56 125 ALA A C 1
ATOM 1022 O O . ALA A 1 125 ? -6.527 11.921 1.140 1.00 89.56 125 ALA A O 1
ATOM 1023 N N . GLU A 1 126 ? -5.242 11.416 2.912 1.00 90.38 126 GLU A N 1
ATOM 1024 C CA . GLU A 1 126 ? -5.532 9.975 2.892 1.00 90.38 126 GLU A CA 1
ATOM 1025 C C . GLU A 1 126 ? -7.007 9.698 3.197 1.00 90.38 126 GLU A C 1
ATOM 1027 O O . GLU A 1 126 ? -7.627 8.865 2.537 1.00 90.38 126 GLU A O 1
ATOM 1032 N N . ARG A 1 127 ? -7.610 10.458 4.124 1.00 92.25 127 ARG A N 1
ATOM 1033 C CA . ARG A 1 127 ? -9.055 10.382 4.381 1.00 92.25 127 ARG A CA 1
ATOM 1034 C C . ARG A 1 127 ? -9.878 10.723 3.140 1.00 92.25 127 ARG A C 1
ATOM 1036 O O . ARG A 1 127 ? -10.848 10.028 2.847 1.00 92.25 127 ARG A O 1
ATOM 1043 N N . ARG A 1 128 ? -9.483 11.759 2.387 1.00 93.56 128 ARG A N 1
ATOM 1044 C CA . ARG A 1 128 ? -10.130 12.103 1.109 1.00 93.56 128 ARG A CA 1
ATOM 1045 C C . ARG A 1 128 ? -9.977 10.991 0.076 1.00 93.56 128 ARG A C 1
ATOM 1047 O O . ARG A 1 128 ? -10.968 10.657 -0.561 1.00 93.56 128 ARG A O 1
ATOM 1054 N N . THR A 1 129 ? -8.788 10.395 -0.057 1.00 94.75 129 THR A N 1
ATOM 1055 C CA . THR A 1 129 ? -8.575 9.252 -0.963 1.00 94.75 129 THR A CA 1
ATOM 1056 C C . THR A 1 129 ? -9.507 8.095 -0.619 1.00 94.75 129 THR A C 1
ATOM 1058 O O . THR A 1 129 ? -10.178 7.569 -1.499 1.00 94.75 129 THR A O 1
ATOM 1061 N N . ILE A 1 130 ? -9.576 7.703 0.655 1.00 94.12 130 ILE A N 1
ATOM 1062 C CA . ILE A 1 130 ? -10.415 6.578 1.084 1.00 94.12 130 ILE A CA 1
ATOM 1063 C C . ILE A 1 130 ? -11.897 6.891 0.863 1.00 94.12 130 ILE A C 1
ATOM 1065 O O . ILE A 1 130 ? -12.618 6.037 0.354 1.00 94.12 130 ILE A O 1
ATOM 1069 N N . GLN A 1 131 ? -12.355 8.106 1.184 1.00 95.56 131 GLN A N 1
ATOM 1070 C CA . GLN A 1 131 ? -13.740 8.492 0.911 1.00 95.56 131 GLN A CA 1
ATOM 1071 C C . GLN A 1 131 ? -14.059 8.428 -0.587 1.00 95.56 131 GLN A C 1
ATOM 1073 O O . GLN A 1 131 ? -15.091 7.876 -0.948 1.00 95.56 131 GLN A O 1
ATOM 1078 N N . LEU A 1 132 ? -13.162 8.913 -1.451 1.00 95.50 132 LEU A N 1
ATOM 1079 C CA . LEU A 1 132 ? -13.339 8.828 -2.901 1.00 95.50 132 LEU A CA 1
ATOM 1080 C C . LEU A 1 132 ? -13.450 7.372 -3.375 1.00 95.50 132 LEU A C 1
ATOM 1082 O O . LEU A 1 132 ? -14.323 7.051 -4.175 1.00 95.50 132 LEU A O 1
ATOM 1086 N N . VAL A 1 133 ? -12.616 6.473 -2.845 1.00 94.88 133 VAL A N 1
ATOM 1087 C CA . VAL A 1 133 ? -12.697 5.037 -3.156 1.00 94.88 133 VAL A CA 1
ATOM 1088 C C . VAL A 1 133 ? -14.031 4.438 -2.696 1.00 94.88 133 VAL A C 1
ATOM 1090 O O . VAL A 1 133 ? -14.603 3.626 -3.422 1.00 94.88 133 VAL A O 1
ATOM 1093 N N . LEU A 1 134 ? -14.555 4.828 -1.528 1.00 95.31 134 LEU A N 1
ATOM 1094 C CA . LEU A 1 134 ? -15.871 4.382 -1.049 1.00 95.31 134 LEU A CA 1
ATOM 1095 C C . LEU A 1 134 ? -17.005 4.895 -1.946 1.00 95.31 134 LEU A C 1
ATOM 1097 O O . LEU A 1 134 ? -17.900 4.124 -2.290 1.00 95.31 134 LEU A O 1
ATOM 1101 N N . ASP A 1 135 ? -16.936 6.159 -2.366 1.00 95.75 135 ASP A N 1
ATOM 1102 C CA . ASP A 1 135 ? -17.923 6.782 -3.249 1.00 95.75 135 ASP A CA 1
ATOM 1103 C C . ASP A 1 135 ? -17.930 6.095 -4.629 1.00 95.75 135 ASP A C 1
ATOM 1105 O O . ASP A 1 135 ? -18.984 5.664 -5.099 1.00 95.75 135 ASP A O 1
ATOM 1109 N N . MET A 1 136 ? -16.752 5.867 -5.225 1.00 95.12 136 MET A N 1
ATOM 1110 C CA . MET A 1 136 ? -16.602 5.100 -6.472 1.00 95.12 136 MET A CA 1
ATOM 1111 C C . MET A 1 136 ? -17.068 3.648 -6.315 1.00 95.12 136 MET A C 1
ATOM 1113 O O . MET A 1 136 ? -17.680 3.080 -7.215 1.00 95.12 136 MET A O 1
ATOM 1117 N N . SER A 1 137 ? -16.806 3.029 -5.160 1.00 95.50 137 SER A N 1
ATOM 1118 C CA . SER A 1 137 ? -17.250 1.660 -4.882 1.00 95.50 137 SER A CA 1
ATOM 1119 C C . SER A 1 137 ? -18.770 1.552 -4.813 1.00 95.50 137 SER A C 1
ATOM 1121 O O . SER A 1 137 ? -19.324 0.515 -5.175 1.00 95.50 137 SER A O 1
ATOM 1123 N N . LEU A 1 138 ? -19.451 2.599 -4.344 1.00 96.81 138 LEU A N 1
ATOM 1124 C CA . LEU A 1 138 ? -20.906 2.671 -4.371 1.00 96.81 138 LEU A CA 1
ATOM 1125 C C . LEU A 1 138 ? -21.411 2.872 -5.803 1.00 96.81 138 LEU A C 1
ATOM 1127 O O . LEU A 1 138 ? -22.309 2.150 -6.229 1.00 96.81 138 LEU A O 1
ATOM 1131 N N . GLU A 1 139 ? -20.815 3.811 -6.541 1.00 97.38 139 GLU A N 1
ATOM 1132 C CA . GLU A 1 139 ? -21.171 4.111 -7.934 1.00 97.38 139 GLU A CA 1
ATOM 1133 C C . GLU A 1 139 ? -21.047 2.877 -8.838 1.00 97.38 139 GLU A C 1
ATOM 1135 O O . GLU A 1 139 ? -21.962 2.565 -9.599 1.00 97.38 139 GLU A O 1
ATOM 1140 N N . PHE A 1 140 ? -19.956 2.120 -8.700 1.00 97.06 140 PHE A N 1
ATOM 1141 C CA . PHE A 1 140 ? -19.719 0.889 -9.458 1.00 97.06 140 PHE A CA 1
ATOM 1142 C C . PHE A 1 140 ? -20.421 -0.348 -8.878 1.00 97.06 140 PHE A C 1
ATOM 1144 O O . PHE A 1 140 ? -20.325 -1.434 -9.447 1.00 97.06 140 PHE A O 1
ATOM 1151 N N . GLY A 1 141 ? -21.139 -0.212 -7.758 1.00 96.88 141 GLY A N 1
ATOM 1152 C CA . GLY A 1 141 ? -21.919 -1.297 -7.159 1.00 96.88 141 GLY A CA 1
ATOM 1153 C C . GLY A 1 141 ? -21.101 -2.364 -6.421 1.00 96.88 141 GLY A C 1
ATOM 1154 O O . GLY A 1 141 ? -21.625 -3.443 -6.136 1.00 96.88 141 GLY A O 1
ATOM 1155 N N . PHE A 1 142 ? -19.840 -2.087 -6.071 1.00 96.44 142 PHE A N 1
ATOM 1156 C CA . PHE A 1 142 ? -19.028 -2.958 -5.210 1.00 96.44 142 PHE A CA 1
ATOM 1157 C C . PHE A 1 142 ? -19.521 -2.964 -3.759 1.00 96.44 142 PHE A C 1
ATOM 1159 O O . PHE A 1 142 ? -19.394 -3.973 -3.062 1.00 96.44 142 PHE A O 1
ATOM 1166 N N . ILE A 1 143 ? -20.127 -1.863 -3.310 1.00 95.38 143 ILE A N 1
ATOM 1167 C CA . ILE A 1 143 ? -20.829 -1.778 -2.027 1.00 95.38 143 ILE A CA 1
ATOM 1168 C C . ILE A 1 143 ? -22.284 -1.368 -2.241 1.00 95.38 143 ILE A C 1
ATOM 1170 O O . ILE A 1 143 ? -22.628 -0.659 -3.179 1.00 95.38 143 ILE A O 1
ATOM 1174 N N . ARG A 1 144 ? -23.164 -1.830 -1.348 1.00 94.31 144 ARG A N 1
ATOM 1175 C CA . ARG A 1 144 ? -24.621 -1.626 -1.471 1.00 94.31 144 ARG A CA 1
ATOM 1176 C C . ARG A 1 144 ? -25.140 -0.369 -0.786 1.00 94.31 144 ARG A C 1
ATOM 1178 O O . ARG A 1 144 ? -26.294 -0.002 -0.976 1.00 94.31 144 ARG A O 1
ATOM 1185 N N . ARG A 1 145 ? -24.332 0.234 0.081 1.00 93.62 145 ARG A N 1
ATOM 1186 C CA . ARG A 1 145 ? -24.714 1.405 0.867 1.00 93.62 145 ARG A CA 1
ATOM 1187 C C . ARG A 1 145 ? -23.567 2.390 0.907 1.00 93.62 145 ARG A C 1
ATOM 1189 O O . ARG A 1 145 ? -22.409 1.978 0.918 1.00 93.62 145 ARG A O 1
ATOM 1196 N N . ASN A 1 146 ? -23.923 3.665 0.982 1.00 92.12 146 ASN A N 1
ATOM 1197 C CA . ASN A 1 146 ? -22.971 4.711 1.299 1.00 92.12 146 ASN A CA 1
ATOM 1198 C C . ASN A 1 146 ? -22.309 4.406 2.650 1.00 92.12 146 ASN A C 1
ATOM 1200 O O . ASN A 1 146 ? -22.960 3.907 3.572 1.00 92.12 146 ASN A O 1
ATOM 1204 N N . CYS A 1 147 ? -21.016 4.681 2.729 1.00 90.88 147 CYS A N 1
ATOM 1205 C CA . CYS A 1 147 ? -20.227 4.555 3.932 1.00 90.88 147 CYS A CA 1
ATOM 1206 C C . CYS A 1 147 ? -19.316 5.773 4.027 1.00 90.88 147 CYS A C 1
ATOM 1208 O O . CYS A 1 147 ? -18.554 6.073 3.102 1.00 90.88 147 CYS A O 1
ATOM 1210 N N . ARG A 1 148 ? -19.415 6.498 5.141 1.00 93.81 148 ARG A N 1
ATOM 1211 C CA . ARG A 1 148 ? -18.533 7.633 5.403 1.00 93.81 148 ARG A CA 1
ATOM 1212 C C . ARG A 1 148 ? -17.303 7.133 6.129 1.00 93.81 148 ARG A C 1
ATOM 1214 O O . ARG A 1 148 ? -17.417 6.352 7.068 1.00 93.81 148 ARG A O 1
ATOM 1221 N N . ILE A 1 149 ? -16.129 7.613 5.736 1.00 91.12 149 ILE A N 1
ATOM 1222 C CA . ILE A 1 149 ? -14.882 7.195 6.376 1.00 91.12 149 ILE A CA 1
ATOM 1223 C C . ILE A 1 149 ? -14.914 7.423 7.892 1.00 91.12 149 ILE A C 1
ATOM 1225 O O . ILE A 1 149 ? -14.463 6.569 8.644 1.00 91.12 149 ILE A O 1
ATOM 1229 N N . ASP A 1 150 ? -15.524 8.512 8.358 1.00 89.06 150 ASP A N 1
ATOM 1230 C CA . ASP A 1 150 ? -15.605 8.825 9.788 1.00 89.06 150 ASP A CA 1
ATOM 1231 C C . ASP A 1 150 ? -16.459 7.821 10.585 1.00 89.06 150 ASP A C 1
ATOM 1233 O O . ASP A 1 150 ? -16.282 7.701 11.793 1.00 89.06 150 ASP A O 1
ATOM 1237 N N . GLU A 1 151 ? -17.333 7.051 9.926 1.00 87.56 151 GLU A N 1
ATOM 1238 C CA . GLU A 1 151 ? -18.083 5.943 10.543 1.00 87.56 151 GLU A CA 1
ATOM 1239 C C . GLU A 1 151 ? -17.223 4.678 10.705 1.00 87.56 151 GLU A C 1
ATOM 1241 O O . GLU A 1 151 ? -17.547 3.798 11.510 1.00 87.56 151 GLU A O 1
ATOM 1246 N N . LEU A 1 152 ? -16.147 4.568 9.918 1.00 86.88 152 LEU A N 1
ATOM 1247 C CA . LEU A 1 152 ? -15.200 3.452 9.919 1.00 86.88 152 LEU A CA 1
ATOM 1248 C C . LEU A 1 152 ? -14.007 3.691 10.846 1.00 86.88 152 LEU A C 1
ATOM 1250 O O . LEU A 1 152 ? -13.326 2.737 11.221 1.00 86.88 152 LEU A O 1
ATOM 1254 N N . MET A 1 153 ? -13.744 4.946 11.206 1.00 85.00 153 MET A N 1
ATOM 1255 C CA . MET A 1 153 ? -12.667 5.289 12.126 1.00 85.00 153 MET A CA 1
ATOM 1256 C C . MET A 1 153 ? -13.056 4.941 13.561 1.00 85.00 153 MET A C 1
ATOM 1258 O O . MET A 1 153 ? -14.161 5.237 14.015 1.00 85.00 153 MET A O 1
ATOM 1262 N N . PHE A 1 154 ? -12.111 4.365 14.300 1.00 73.94 154 PHE A N 1
ATOM 1263 C CA . PHE A 1 154 ? -12.195 4.345 15.753 1.00 73.94 154 PHE A CA 1
ATOM 1264 C C . PHE A 1 154 ? -12.019 5.783 16.261 1.00 73.94 154 PHE A C 1
ATOM 1266 O O . PHE A 1 154 ? -11.087 6.470 15.836 1.00 73.94 154 PHE A O 1
ATOM 1273 N N . GLN A 1 155 ? -12.942 6.268 17.091 1.00 62.72 155 GLN A N 1
ATOM 1274 C CA . GLN A 1 155 ? -12.811 7.582 17.717 1.00 62.72 155 GLN A CA 1
ATOM 1275 C C . GLN A 1 155 ? -11.959 7.426 18.976 1.00 62.72 155 GLN A C 1
ATOM 1277 O O . GLN A 1 155 ? -12.249 6.564 19.802 1.00 62.72 155 GLN A O 1
ATOM 1282 N N . ASP A 1 156 ? -10.913 8.241 19.107 1.00 55.12 156 ASP A N 1
ATOM 1283 C CA . ASP A 1 156 ? -10.164 8.344 20.358 1.00 55.12 156 ASP A CA 1
ATOM 1284 C C . ASP A 1 156 ? -11.133 8.859 21.440 1.00 55.12 156 ASP A C 1
ATOM 1286 O O . ASP A 1 156 ? -11.640 9.980 21.336 1.00 55.12 156 ASP A O 1
ATOM 1290 N N . HIS A 1 157 ? -11.442 8.020 22.430 1.00 42.03 157 HIS A N 1
ATOM 1291 C CA . HIS A 1 157 ? -12.109 8.430 23.668 1.00 42.03 157 HIS A CA 1
ATOM 1292 C C . HIS A 1 157 ? -11.075 8.883 24.698 1.00 42.03 157 HIS A C 1
ATOM 1294 O O . HIS A 1 157 ? -10.054 8.174 24.855 1.00 42.03 157 HIS A O 1
#

Secondary structure (DSSP, 8-state):
--HHHHHHHTTS-S-----HHHHHHHTT-TT------HHHHHHHHHSSPPP-------HHHHHH-TTHHHHHHHHHHHHHHHHHHTHHHHHHHHHHHH---HHHHHTT--GGGTTTT--SS--HHHHHHHHHHHHHHHHTTSSSS---HHHHSPP--